Protein 5HSM (pdb70)

Foldseek 3Di:
DCVPDVPPVSVVVVVLVVVLQVLLQVLCVVVVDGPLLLQLLLVQLVPAFDQLCRSCVVVVHDSVVSVVSQVVCVVVQQWPDAVHTIHGDPNSNVSNVVSVVSSVVSVVVSLVVDPPVVSVVVVVVVVVVVD

Structure (mmCIF, N/CA/C/O backbone):
data_5HSM
#
_entry.id   5HSM
#
_cell.length_a   53.540
_cell.length_b   71.290
_cell.length_c   72.880
_cell.angle_alpha   90.00
_cell.angle_beta   90.00
_cell.angle_gamma   90.00
#
_symmetry.space_group_name_H-M   'C 2 2 21'
#
loop_
_entity.id
_entity.type
_entity.pdbx_description
1 polymer 'Uncharacterized HTH-type transcriptional regulator Rv2887'
2 non-polymer 'SULFATE ION'
3 water water
#
loop_
_atom_site.group_PDB
_atom_site.id
_atom_site.type_symbol
_atom_site.label_atom_id
_atom_site.label_alt_id
_atom_site.label_comp_id
_atom_site.label_asym_id
_atom_site.label_entity_id
_atom_site.label_seq_id
_atom_site.pdbx_PDB_ins_code
_atom_site.Cartn_x
_atom_site.Cartn_y
_atom_site.Cartn_z
_atom_site.occupancy
_atom_site.B_iso_or_equiv
_atom_site.auth_seq_id
_atom_site.auth_comp_id
_atom_site.auth_asym_id
_atom_site.auth_atom_id
_atom_site.pdbx_PDB_model_num
ATOM 1 N N . MET A 1 22 ? 9.427 -5.398 2.627 1.00 58.65 1 MET A N 1
ATOM 2 C CA . MET A 1 22 ? 8.110 -5.355 3.253 1.00 67.14 1 MET A CA 1
ATOM 3 C C . MET A 1 22 ? 7.152 -6.345 2.603 1.00 75.82 1 MET A C 1
ATOM 4 O O . MET A 1 22 ? 6.336 -6.974 3.281 1.00 71.08 1 MET A O 1
ATOM 9 N N . GLY A 1 23 ? 7.249 -6.469 1.283 1.00 83.15 2 GLY A N 1
ATOM 10 C CA . GLY A 1 23 ? 6.475 -7.456 0.554 1.00 77.31 2 GLY A CA 1
ATOM 11 C C . GLY A 1 23 ? 7.008 -8.840 0.860 1.00 74.21 2 GLY A C 1
ATOM 12 O O . GLY A 1 23 ? 6.270 -9.824 0.831 1.00 74.34 2 GLY A O 1
ATOM 13 N N . LEU A 1 24 ? 8.303 -8.908 1.153 1.00 69.90 3 LEU A N 1
ATOM 14 C CA . LEU A 1 24 ? 8.928 -10.151 1.585 1.00 59.28 3 LEU A CA 1
ATOM 15 C C . LEU A 1 24 ? 8.570 -10.433 3.041 1.00 55.19 3 LEU A C 1
ATOM 16 O O . LEU A 1 24 ? 8.504 -11.591 3.460 1.00 61.41 3 LEU A O 1
ATOM 21 N N . ALA A 1 25 ? 8.340 -9.364 3.800 1.00 41.92 4 ALA A N 1
ATOM 22 C CA . ALA A 1 25 ? 8.098 -9.470 5.242 1.00 42.89 4 ALA A CA 1
ATOM 23 C C . ALA A 1 25 ? 6.697 -9.969 5.573 1.00 46.16 4 ALA A C 1
ATOM 24 O O . ALA A 1 25 ? 6.535 -10.948 6.295 1.00 53.37 4 ALA A O 1
ATOM 26 N N . ASP A 1 26 ? 5.681 -9.294 5.05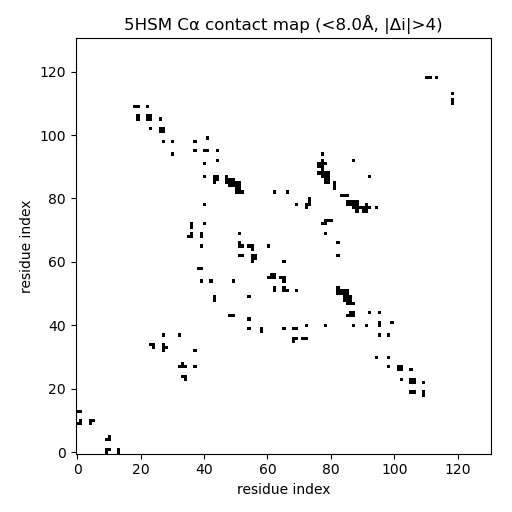1 1.00 39.52 5 ASP A N 1
ATOM 27 C CA . ASP A 1 26 ? 4.305 -9.653 5.360 1.00 35.98 5 ASP A CA 1
ATOM 28 C C . ASP A 1 26 ? 3.576 -10.128 4.111 1.00 41.16 5 ASP A C 1
ATOM 29 O O . ASP A 1 26 ? 3.157 -9.318 3.290 1.00 35.23 5 ASP A O 1
ATOM 34 N N . ASP A 1 27 ? 3.434 -11.443 3.987 1.00 29.23 6 ASP A N 1
ATOM 35 C CA . ASP A 1 27 ? 2.747 -12.060 2.862 1.00 32.54 6 ASP A CA 1
ATOM 36 C C . ASP A 1 27 ? 1.315 -12.458 3.209 1.00 32.12 6 ASP A C 1
ATOM 37 O O . ASP A 1 27 ? 0.654 -13.126 2.424 1.00 34.00 6 ASP A O 1
ATOM 42 N N . ALA A 1 28 ? 0.842 -12.054 4.389 1.00 27.54 7 ALA A N 1
ATOM 43 C CA . ALA A 1 28 ? -0.559 -12.218 4.747 1.00 25.25 7 ALA A CA 1
ATOM 44 C C . ALA A 1 28 ? -1.388 -11.251 3.881 1.00 25.84 7 ALA A C 1
ATOM 45 O O . ALA A 1 28 ? -0.803 -10.425 3.171 1.00 26.65 7 ALA A O 1
ATOM 47 N N . PRO A 1 29 ? -2.730 -11.383 3.882 1.00 23.31 8 PRO A N 1
ATOM 48 C CA . PRO A 1 29 ? -3.473 -10.702 2.811 1.00 25.90 8 PRO A CA 1
ATOM 49 C C . PRO A 1 29 ? -3.337 -9.176 2.719 1.00 29.26 8 PRO A C 1
ATOM 50 O O . PRO A 1 29 ? -3.221 -8.655 1.600 1.00 23.03 8 PRO A O 1
ATOM 54 N N . LEU A 1 30 ? -3.348 -8.458 3.832 1.00 22.87 9 LEU A N 1
ATOM 55 C CA . LEU A 1 30 ? -3.276 -7.014 3.698 1.00 23.31 9 LEU A CA 1
ATOM 56 C C . LEU A 1 30 ? -1.930 -6.598 3.113 1.00 22.38 9 LEU A C 1
ATOM 57 O O . LEU A 1 30 ? -1.882 -5.855 2.134 1.00 24.69 9 LEU A O 1
ATOM 62 N N . GLY A 1 31 ? -0.841 -7.082 3.699 1.00 24.09 10 GLY A N 1
ATOM 63 C CA . GLY A 1 31 ? 0.494 -6.732 3.237 1.00 28.02 10 GLY A CA 1
ATOM 64 C C . GLY A 1 31 ? 0.734 -7.166 1.800 1.00 26.92 10 GLY A C 1
ATOM 65 O O . GLY A 1 31 ? 1.344 -6.437 0.996 1.00 25.01 10 GLY A O 1
ATOM 66 N N . TYR A 1 32 ? 0.243 -8.350 1.464 1.00 21.05 11 TYR A N 1
ATOM 67 C CA . TYR A 1 32 ? 0.378 -8.846 0.091 1.00 22.76 11 TYR A CA 1
ATOM 68 C C . TYR A 1 32 ? -0.381 -7.984 -0.927 1.00 27.05 11 TYR A C 1
ATOM 69 O O . TYR A 1 32 ? 0.164 -7.624 -1.985 1.00 30.10 11 TYR A O 1
ATOM 78 N N . LEU A 1 33 ? -1.643 -7.676 -0.628 1.00 23.51 12 LEU A N 1
ATOM 79 C CA . LEU A 1 33 ? -2.466 -6.875 -1.539 1.00 24.82 12 LEU A CA 1
ATOM 80 C C . LEU A 1 33 ? -1.912 -5.454 -1.672 1.00 25.22 12 LEU A C 1
ATOM 81 O O . LEU A 1 33 ? -1.906 -4.867 -2.769 1.00 25.31 12 LEU A O 1
ATOM 86 N N . LEU A 1 34 ? -1.435 -4.897 -0.554 1.00 20.60 13 LEU A N 1
ATOM 87 C CA . LEU A 1 34 ? -0.798 -3.576 -0.595 1.00 23.93 13 LEU A CA 1
ATOM 88 C C . LEU A 1 34 ? 0.420 -3.619 -1.497 1.00 27.78 13 LEU A C 1
ATOM 89 O O . LEU A 1 34 ? 0.649 -2.713 -2.308 1.00 27.46 13 LEU A O 1
ATOM 94 N N . TYR A 1 35 ? 1.194 -4.689 -1.351 1.00 26.97 14 TYR A N 1
ATOM 95 C CA . TYR A 1 35 ? 2.389 -4.875 -2.158 1.00 31.45 14 TYR A CA 1
ATOM 96 C C . TYR A 1 35 ? 2.043 -4.913 -3.638 1.00 34.29 14 TYR A C 1
ATOM 97 O O . TYR A 1 35 ? 2.705 -4.260 -4.448 1.00 32.98 14 TYR A O 1
ATOM 106 N N . ARG A 1 36 ? 1.014 -5.681 -3.991 1.00 22.28 15 ARG A N 1
ATOM 107 C CA . ARG A 1 36 ? 0.601 -5.792 -5.392 1.00 21.39 15 ARG A CA 1
ATOM 108 C C . ARG A 1 36 ? 0.154 -4.445 -5.990 1.00 26.30 15 ARG A C 1
ATOM 109 O O . ARG A 1 36 ? 0.504 -4.120 -7.148 1.00 27.47 15 ARG A O 1
ATOM 117 N N . VAL A 1 37 ? -0.614 -3.658 -5.226 1.00 25.85 16 VAL A N 1
ATOM 118 C CA . VAL A 1 37 ? -0.965 -2.312 -5.719 1.00 22.46 16 VAL A CA 1
ATOM 119 C C . VAL A 1 37 ? 0.289 -1.458 -5.898 1.00 27.68 16 VAL A C 1
ATOM 120 O O . VAL A 1 37 ? 0.399 -0.682 -6.858 1.00 25.89 16 VAL A O 1
ATOM 124 N N . GLY A 1 38 ? 1.241 -1.608 -4.984 1.00 26.40 17 GLY A N 1
ATOM 125 C CA . GLY A 1 38 ? 2.520 -0.940 -5.133 1.00 29.07 17 GLY A CA 1
ATOM 126 C C . GLY A 1 38 ? 3.242 -1.351 -6.404 1.00 33.38 17 GLY A C 1
ATOM 127 O O . GLY A 1 38 ? 3.898 -0.527 -7.054 1.00 29.50 17 GLY A O 1
ATOM 128 N N . ALA A 1 39 ? 3.116 -2.626 -6.769 1.00 31.77 18 ALA A N 1
ATOM 129 C CA . ALA A 1 39 ? 3.807 -3.160 -7.938 1.00 31.02 18 ALA A CA 1
ATOM 130 C C . ALA A 1 39 ? 3.075 -2.802 -9.226 1.00 26.83 18 ALA A C 1
ATOM 131 O O . ALA A 1 39 ? 3.574 -3.060 -10.329 1.00 33.28 18 ALA A O 1
ATOM 133 N N . VAL A 1 40 ? 1.878 -2.243 -9.096 1.00 26.40 19 VAL A N 1
ATOM 134 C CA . VAL A 1 40 ? 1.234 -1.608 -10.254 1.00 29.23 19 VAL A CA 1
ATOM 135 C C . VAL A 1 40 ? 1.584 -0.118 -10.339 1.00 34.77 19 VAL A C 1
ATOM 136 O O . VAL A 1 40 ? 1.885 0.418 -11.421 1.00 25.66 19 VAL A O 1
ATOM 140 N N . LEU A 1 41 ? 1.568 0.551 -9.188 1.00 24.96 20 LEU A N 1
ATOM 141 C CA . LEU A 1 41 ? 1.828 1.987 -9.134 1.00 23.80 20 LEU A CA 1
ATOM 142 C C . LEU A 1 41 ? 3.256 2.342 -9.519 1.00 25.99 20 LEU A C 1
ATOM 143 O O . LEU A 1 41 ? 3.485 3.351 -10.195 1.00 24.30 20 LEU A O 1
ATOM 148 N N . ARG A 1 42 ? 4.219 1.531 -9.093 1.00 23.57 21 ARG A N 1
ATOM 149 C CA . ARG A 1 42 ? 5.618 1.853 -9.372 1.00 29.30 21 ARG A CA 1
ATOM 150 C C . ARG A 1 42 ? 5.914 1.848 -10.884 1.00 28.70 21 ARG A C 1
ATOM 151 O O . ARG A 1 42 ? 6.512 2.807 -11.399 1.00 26.10 21 ARG A O 1
ATOM 159 N N . PRO A 1 43 ? 5.497 0.795 -11.607 1.00 26.92 22 PRO A N 1
ATOM 160 C CA . PRO A 1 43 ? 5.696 0.866 -13.063 1.00 26.42 22 PRO A CA 1
ATOM 161 C C . PRO A 1 43 ? 4.901 1.970 -13.734 1.00 27.97 22 PRO A C 1
ATOM 162 O O . PRO A 1 43 ? 5.362 2.490 -14.743 1.00 27.86 22 PRO A O 1
ATOM 166 N N . GLU A 1 44 ? 3.716 2.296 -13.227 1.00 27.98 23 GLU A N 1
ATOM 167 C CA . GLU A 1 44 ? 2.930 3.380 -13.823 1.00 25.90 23 GLU A CA 1
ATOM 168 C C . GLU A 1 44 ? 3.697 4.704 -13.718 1.00 24.06 23 GLU A C 1
ATOM 169 O O . GLU A 1 44 ? 3.787 5.482 -14.686 1.00 23.05 23 GLU A O 1
ATOM 175 N N . VAL A 1 45 ? 4.253 4.956 -12.535 1.00 24.47 24 VAL A N 1
ATOM 176 C CA . VAL A 1 45 ? 5.036 6.166 -12.293 1.00 20.92 24 VAL A CA 1
ATOM 177 C C . VAL A 1 45 ? 6.332 6.187 -13.111 1.00 25.27 24 VAL A C 1
ATOM 178 O O . VAL A 1 45 ? 6.657 7.183 -13.762 1.00 25.41 24 VAL A O 1
ATOM 182 N N . SER A 1 46 ? 7.055 5.077 -13.098 1.00 24.95 25 SER A N 1
ATOM 183 C CA . SER A 1 46 ? 8.246 4.935 -13.923 1.00 24.90 25 SER A CA 1
ATOM 184 C C . SER A 1 46 ? 7.966 5.192 -15.420 1.00 22.98 25 SER A C 1
ATOM 185 O O . SER A 1 46 ? 8.728 5.893 -16.100 1.00 25.15 25 SER A O 1
ATOM 188 N N . ALA A 1 47 ? 6.880 4.614 -15.931 1.00 23.58 26 ALA A N 1
ATOM 189 C CA . ALA A 1 47 ? 6.519 4.779 -17.335 1.00 25.92 26 ALA A CA 1
ATOM 190 C C . ALA A 1 47 ? 6.159 6.227 -17.639 1.00 29.08 26 ALA A C 1
ATOM 191 O O . ALA A 1 47 ? 6.446 6.724 -18.732 1.00 25.77 26 ALA A O 1
ATOM 193 N N . ALA A 1 48 ? 5.523 6.896 -16.679 1.00 26.58 27 ALA A N 1
ATOM 194 C CA . ALA A 1 48 ? 5.178 8.309 -16.847 1.00 28.22 27 ALA A CA 1
ATOM 195 C C . ALA A 1 48 ? 6.416 9.206 -16.857 1.00 27.41 27 ALA A C 1
ATOM 196 O O . ALA A 1 48 ? 6.463 10.232 -17.554 1.00 23.85 27 ALA A O 1
ATOM 198 N N . LEU A 1 49 ? 7.420 8.825 -16.079 1.00 22.14 28 LEU A N 1
ATOM 199 C CA . LEU A 1 49 ? 8.657 9.612 -16.003 1.00 23.36 28 LEU A CA 1
ATOM 200 C C . LEU A 1 49 ? 9.601 9.376 -17.177 1.00 27.22 28 LEU A C 1
ATOM 201 O O . LEU A 1 49 ? 10.405 10.244 -17.525 1.00 26.36 28 LEU A O 1
ATOM 206 N N . SER A 1 50 ? 9.517 8.197 -17.777 1.00 22.28 29 SER A N 1
ATOM 207 C CA . SER A 1 50 ? 10.461 7.854 -18.842 1.00 22.86 29 SER A CA 1
ATOM 208 C C . SER A 1 50 ? 10.566 8.889 -19.981 1.00 26.12 29 SER A C 1
ATOM 209 O O . SER A 1 50 ? 11.673 9.254 -20.354 1.00 31.23 29 SER A O 1
ATOM 212 N N . PRO A 1 51 ? 9.436 9.389 -20.518 1.00 29.65 30 PRO A N 1
ATOM 213 C CA . PRO A 1 51 ? 9.579 10.367 -21.614 1.00 30.27 30 PRO A CA 1
ATOM 214 C C . PRO A 1 51 ? 10.283 11.656 -21.206 1.00 37.43 30 PRO A C 1
ATOM 215 O O . PRO A 1 51 ? 10.737 12.404 -22.071 1.00 26.58 30 PRO A O 1
ATOM 219 N N . LEU A 1 52 ? 10.357 11.910 -19.902 1.00 24.90 31 LEU A N 1
ATOM 220 C CA . LEU A 1 52 ? 11.033 13.083 -19.381 1.00 26.39 31 LEU A CA 1
ATOM 221 C C . LEU A 1 52 ? 12.506 12.800 -19.121 1.00 26.80 31 LEU A C 1
ATOM 222 O O . LEU A 1 52 ? 13.228 13.659 -18.608 1.00 34.03 31 LEU A O 1
ATOM 227 N N . GLY A 1 53 ? 12.937 11.585 -19.434 1.00 27.57 32 GLY A N 1
ATOM 228 C CA . GLY A 1 53 ? 14.326 11.193 -19.256 1.00 34.94 32 GLY A CA 1
ATOM 229 C C . GLY A 1 53 ? 14.691 10.946 -17.798 1.00 39.98 32 GLY A C 1
ATOM 230 O O . GLY A 1 53 ? 15.848 11.074 -17.406 1.00 36.29 32 GLY A O 1
ATOM 231 N N . LEU A 1 54 ? 13.698 10.587 -16.992 1.00 32.60 33 LEU A N 1
ATOM 232 C CA . LEU A 1 54 ? 13.914 10.360 -15.564 1.00 26.71 33 LEU A CA 1
ATOM 233 C C . LEU A 1 54 ? 13.565 8.949 -15.147 1.00 31.78 33 LEU A C 1
ATOM 234 O O . LEU A 1 54 ? 12.548 8.407 -15.581 1.00 28.85 33 LEU A O 1
ATOM 239 N N . THR A 1 55 ? 14.409 8.365 -14.301 1.00 27.25 34 THR A N 1
ATOM 240 C CA . THR A 1 55 ? 14.043 7.178 -13.551 1.00 29.95 34 THR A CA 1
ATOM 241 C C . THR A 1 55 ? 13.362 7.596 -12.266 1.00 31.82 34 THR A C 1
ATOM 242 O O . THR A 1 55 ? 13.409 8.759 -11.872 1.00 24.27 34 THR A O 1
ATOM 246 N N . LEU A 1 56 ? 12.736 6.647 -11.594 1.00 27.96 35 LEU A N 1
ATOM 247 C CA . LEU A 1 56 ? 12.105 6.960 -10.318 1.00 26.56 35 LEU A CA 1
ATOM 248 C C . LEU A 1 56 ? 13.102 7.509 -9.266 1.00 23.87 35 LEU A C 1
ATOM 249 O O . LEU A 1 56 ? 12.822 8.527 -8.627 1.00 27.19 35 LEU A O 1
ATOM 254 N N . PRO A 1 57 ? 14.272 6.860 -9.082 1.00 29.61 36 PRO A N 1
ATOM 255 C CA . PRO A 1 57 ? 15.210 7.431 -8.101 1.00 26.32 36 PRO A CA 1
ATOM 256 C C . PRO A 1 57 ? 15.725 8.834 -8.469 1.00 28.84 36 PRO A C 1
ATOM 257 O O . PRO A 1 57 ? 15.934 9.692 -7.591 1.00 28.62 36 PRO A O 1
ATOM 261 N N . GLU A 1 58 ? 15.924 9.073 -9.762 1.00 30.80 37 GLU A N 1
ATOM 262 C CA . GLU A 1 58 ? 16.297 10.404 -10.233 1.00 26.98 37 GLU A CA 1
ATOM 263 C C . GLU A 1 58 ? 15.228 11.425 -9.895 1.00 26.72 37 GLU A C 1
ATOM 264 O O . GLU A 1 58 ? 15.536 12.528 -9.425 1.00 28.45 37 GLU A O 1
ATOM 270 N N . PHE A 1 59 ? 13.967 11.067 -10.129 1.00 26.36 38 PHE A N 1
ATOM 271 C CA . PHE A 1 59 ? 12.879 11.960 -9.761 1.00 25.00 38 PHE A CA 1
ATOM 272 C C . PHE A 1 59 ? 12.843 12.236 -8.253 1.00 27.91 38 PHE A C 1
ATOM 273 O O . PHE A 1 59 ? 12.672 13.375 -7.832 1.00 26.63 38 PHE A O 1
ATOM 281 N N . VAL A 1 60 ? 12.995 11.196 -7.445 1.00 25.44 39 VAL A N 1
ATOM 282 C CA . VAL A 1 60 ? 12.999 11.374 -5.987 1.00 26.81 39 VAL A CA 1
ATOM 283 C C . VAL A 1 60 ? 14.100 12.363 -5.550 1.00 27.84 39 VAL A C 1
ATOM 284 O O . VAL A 1 60 ? 13.846 13.303 -4.768 1.00 28.10 39 VAL A O 1
ATOM 288 N N . CYS A 1 61 ? 15.307 12.179 -6.083 1.00 26.76 40 CYS A N 1
ATOM 289 C CA . CYS A 1 61 ? 16.412 13.105 -5.816 1.00 24.76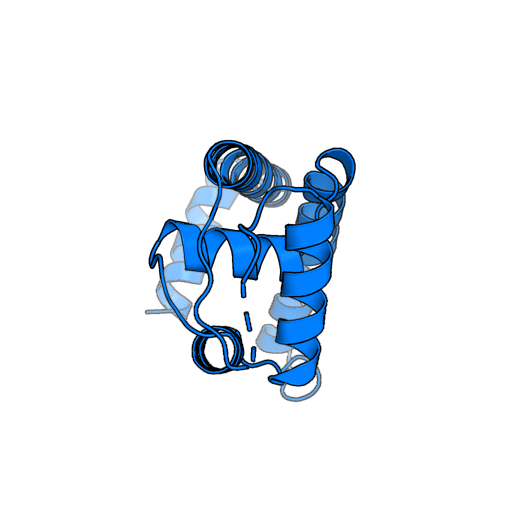 40 CYS A CA 1
ATOM 290 C C . CYS A 1 61 ? 16.087 14.542 -6.247 1.00 28.58 40 CYS A C 1
ATOM 291 O O . CYS A 1 61 ? 16.238 15.493 -5.474 1.00 25.42 40 CYS A O 1
ATOM 294 N N . LEU A 1 62 ? 15.660 14.688 -7.500 1.00 26.83 41 LEU A N 1
ATOM 295 C CA . LEU A 1 62 ? 15.217 15.973 -8.043 1.00 26.47 41 LEU A CA 1
ATOM 296 C C . LEU A 1 62 ? 14.199 16.690 -7.139 1.00 35.20 41 LEU A C 1
ATOM 297 O O . LEU A 1 62 ? 14.334 17.881 -6.841 1.00 30.51 41 LEU A O 1
ATOM 302 N N . ARG A 1 63 ? 13.185 15.958 -6.694 1.00 28.10 42 ARG A N 1
ATOM 303 C CA . ARG A 1 63 ? 12.138 16.533 -5.868 1.00 36.50 42 ARG A CA 1
ATOM 304 C C . ARG A 1 63 ? 12.688 16.971 -4.506 1.00 32.64 42 ARG A C 1
ATOM 305 O O . ARG A 1 63 ? 12.355 18.059 -3.997 1.00 28.07 42 ARG A O 1
ATOM 313 N N . MET A 1 64 ? 13.546 16.132 -3.929 1.00 30.87 43 MET A N 1
ATOM 314 C CA . MET A 1 64 ? 14.168 16.458 -2.645 1.00 30.71 43 MET A CA 1
ATOM 315 C C . MET A 1 64 ? 14.995 17.744 -2.734 1.00 38.63 43 MET A C 1
ATOM 316 O O . MET A 1 64 ? 14.945 18.602 -1.844 1.00 32.37 43 MET A O 1
ATOM 321 N N . LEU A 1 65 ? 15.761 17.867 -3.811 1.00 28.39 44 LEU A N 1
ATOM 322 C CA . LEU A 1 65 ? 16.565 19.067 -4.033 1.00 29.57 44 LEU A CA 1
ATOM 323 C C . LEU A 1 65 ? 15.741 20.309 -4.387 1.00 32.50 44 LEU A C 1
ATOM 324 O O . LEU A 1 65 ? 16.155 21.440 -4.102 1.00 29.76 44 LEU A O 1
ATOM 329 N N . SER A 1 66 ? 14.584 20.127 -5.010 1.00 28.37 45 SER A N 1
ATOM 330 C CA . SER A 1 66 ? 13.739 21.290 -5.262 1.00 37.20 45 SER A CA 1
ATOM 331 C C . SER A 1 66 ? 13.144 21.773 -3.947 1.00 37.72 45 SER A C 1
ATOM 332 O O . SER A 1 66 ? 12.911 22.966 -3.760 1.00 35.80 45 SER A O 1
ATOM 335 N N . GLN A 1 67 ? 12.894 20.845 -3.032 1.00 28.66 46 GLN A N 1
ATOM 336 C CA . GLN A 1 67 ? 12.321 21.235 -1.738 1.00 34.06 46 GLN A CA 1
ATOM 337 C C . GLN A 1 67 ? 13.377 21.629 -0.695 1.00 42.13 46 GLN A C 1
ATOM 338 O O . GLN A 1 67 ? 13.065 22.252 0.338 1.00 36.78 46 GLN A O 1
ATOM 344 N N . SER A 1 68 ? 14.629 21.278 -0.960 1.00 31.36 47 SER A N 1
ATOM 345 C CA . SER A 1 68 ? 15.696 21.568 -0.014 1.00 29.82 47 SER A CA 1
ATOM 346 C C . SER A 1 68 ? 17.042 21.801 -0.704 1.00 30.25 47 SER A C 1
ATOM 347 O O . SER A 1 68 ? 17.926 20.950 -0.642 1.00 33.37 47 SER A O 1
ATOM 350 N N . PRO A 1 69 ? 17.204 22.960 -1.357 1.00 31.19 48 PRO A N 1
ATOM 351 C CA . PRO A 1 69 ? 18.447 23.229 -2.091 1.00 29.88 48 PRO A CA 1
ATOM 352 C C . PRO A 1 69 ? 19.688 23.148 -1.187 1.00 34.16 48 PRO A C 1
ATOM 353 O O . PRO A 1 69 ? 19.652 23.557 -0.018 1.00 28.99 48 PRO A O 1
ATOM 357 N N . GLY A 1 70 ? 20.770 22.592 -1.714 1.00 25.81 49 GLY A N 1
ATOM 358 C CA . GLY A 1 70 ? 22.030 22.562 -0.992 1.00 26.91 49 GLY A CA 1
ATOM 359 C C . GLY A 1 70 ? 22.279 21.344 -0.126 1.00 42.77 49 GLY A C 1
ATOM 360 O O . GLY A 1 70 ? 23.330 21.251 0.504 1.00 37.47 49 GLY A O 1
ATOM 361 N N . LEU A 1 71 ? 21.324 20.415 -0.077 1.00 40.32 50 LEU A N 1
ATOM 362 C CA . LEU A 1 71 ? 21.546 19.145 0.619 1.00 32.08 50 LEU A CA 1
ATOM 363 C C . LEU A 1 71 ? 22.711 18.392 0.015 1.00 40.88 50 LEU A C 1
ATOM 364 O O . LEU A 1 71 ? 22.874 18.374 -1.199 1.00 33.66 50 LEU A O 1
ATOM 369 N N . SER A 1 72 ? 23.512 17.750 0.855 1.00 35.94 51 SER A N 1
ATOM 370 C CA . SER A 1 72 ? 24.614 16.935 0.355 1.00 35.64 51 SER 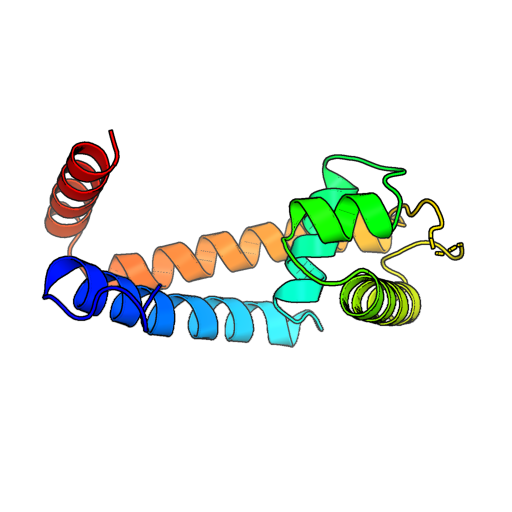A CA 1
ATOM 371 C C . SER A 1 72 ? 24.123 15.572 -0.105 1.00 38.31 51 SER A C 1
ATOM 372 O O . SER A 1 72 ? 23.011 15.154 0.220 1.00 37.13 51 SER A O 1
ATOM 375 N N . SER A 1 73 ? 24.970 14.881 -0.861 1.00 37.79 52 SER A N 1
ATOM 376 C CA . SER A 1 73 ? 24.654 13.559 -1.363 1.00 39.85 52 SER A CA 1
ATOM 377 C C . SER A 1 73 ? 24.324 12.604 -0.225 1.00 39.64 52 SER A C 1
ATOM 378 O O . SER A 1 73 ? 23.395 11.819 -0.326 1.00 39.17 52 SER A O 1
ATOM 381 N N . ALA A 1 74 ? 25.080 12.681 0.867 1.00 40.11 53 ALA A N 1
ATOM 382 C CA .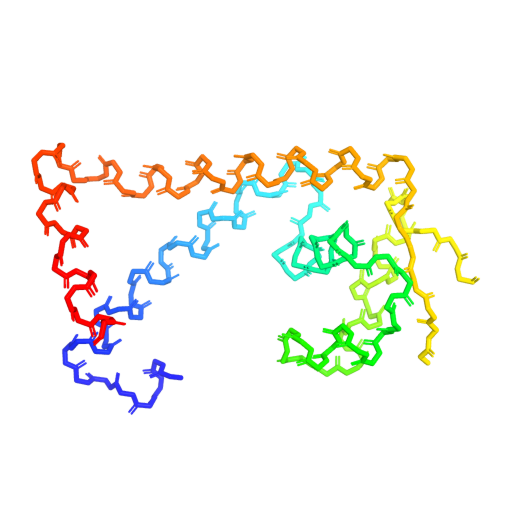 ALA A 1 74 ? 24.856 11.784 1.995 1.00 42.41 53 ALA A CA 1
ATOM 383 C C . ALA A 1 74 ? 23.487 12.050 2.600 1.00 37.22 53 ALA A C 1
ATOM 384 O O . ALA A 1 74 ? 22.743 11.132 2.951 1.00 38.78 53 ALA A O 1
ATOM 386 N N . GLU A 1 75 ? 23.159 13.327 2.720 1.00 31.58 54 GLU A N 1
ATOM 387 C CA . GLU A 1 75 ? 21.869 13.720 3.273 1.00 38.26 54 GLU A CA 1
ATOM 388 C C . GLU A 1 75 ? 20.713 13.174 2.451 1.00 33.26 54 GLU A C 1
ATOM 389 O O . GLU A 1 75 ? 19.732 12.621 2.982 1.00 42.27 54 GLU A O 1
ATOM 395 N N . LEU A 1 76 ? 20.817 13.388 1.146 1.00 32.50 55 LEU A N 1
ATOM 396 C CA . LEU A 1 76 ? 19.846 12.892 0.188 1.00 33.06 55 LEU A CA 1
ATOM 397 C C . LEU A 1 76 ? 19.712 11.375 0.272 1.00 33.59 55 LEU A C 1
ATOM 398 O O . LEU A 1 76 ? 18.607 10.836 0.231 1.00 31.92 55 LEU A O 1
ATOM 403 N N . ALA A 1 77 ? 20.852 10.699 0.381 1.00 33.37 56 ALA A N 1
ATOM 404 C CA . ALA A 1 77 ? 20.892 9.243 0.418 1.00 32.06 56 ALA A CA 1
ATOM 405 C C . ALA A 1 77 ? 20.210 8.712 1.672 1.00 38.33 56 ALA A C 1
ATOM 406 O O . ALA A 1 77 ? 19.540 7.674 1.622 1.00 40.98 56 ALA A O 1
ATOM 408 N N . ARG A 1 78 ? 20.387 9.418 2.791 1.00 40.53 57 ARG A N 1
ATOM 409 C CA . ARG A 1 78 ? 19.739 9.032 4.044 1.00 46.85 57 ARG A CA 1
ATOM 410 C C . ARG A 1 78 ? 18.239 9.280 3.976 1.00 50.07 57 ARG A C 1
ATOM 411 O O . ARG A 1 78 ? 17.459 8.432 4.396 1.00 46.22 57 ARG A O 1
ATOM 419 N N . HIS A 1 79 ? 17.825 10.401 3.392 1.00 47.89 58 HIS A N 1
ATOM 420 C CA . HIS A 1 79 ? 16.395 10.682 3.298 1.00 43.89 58 HIS A CA 1
ATOM 421 C C . HIS A 1 79 ? 15.685 9.731 2.333 1.00 46.35 58 HIS A C 1
ATOM 422 O O . HIS A 1 79 ? 14.512 9.403 2.524 1.00 46.30 58 HIS A O 1
ATOM 429 N N . ALA A 1 80 ? 16.397 9.281 1.304 1.00 34.96 59 ALA A N 1
ATOM 430 C CA . ALA A 1 80 ? 15.808 8.363 0.336 1.00 34.24 59 ALA A CA 1
ATOM 431 C C . ALA A 1 80 ? 15.983 6.915 0.761 1.00 39.17 59 ALA A C 1
ATOM 432 O O . ALA A 1 80 ? 15.521 6.014 0.072 1.00 45.17 59 ALA A O 1
ATOM 434 N N . SER A 1 81 ? 16.647 6.702 1.893 1.00 45.68 60 SER A N 1
ATOM 435 C CA . SER A 1 81 ? 16.985 5.358 2.352 1.00 53.96 60 SER A CA 1
ATOM 436 C C . SER A 1 81 ? 17.687 4.573 1.252 1.00 53.99 60 SER A C 1
ATOM 437 O O . SER A 1 81 ? 17.276 3.470 0.888 1.00 55.28 60 SER A O 1
ATOM 440 N N . VAL A 1 82 ? 18.745 5.160 0.715 1.00 43.86 61 VAL A N 1
ATOM 441 C CA . VAL A 1 82 ? 19.539 4.487 -0.290 1.00 45.21 61 VAL A CA 1
ATOM 442 C C . VAL A 1 82 ? 21.001 4.666 0.112 1.00 52.34 61 VAL A C 1
ATOM 443 O O . VAL A 1 82 ? 21.301 5.385 1.067 1.00 47.24 61 VAL A O 1
ATOM 447 N N . THR A 1 83 ? 21.909 3.988 -0.578 1.00 51.05 62 THR A N 1
ATOM 448 C CA . THR A 1 83 ? 23.323 4.124 -0.268 1.00 47.66 62 THR A CA 1
ATOM 449 C C . THR A 1 83 ? 23.867 5.413 -0.859 1.00 48.87 62 THR A C 1
ATOM 450 O O . THR A 1 83 ? 23.401 5.853 -1.913 1.00 41.74 62 THR A O 1
ATOM 454 N N . PRO A 1 84 ? 24.860 6.017 -0.187 1.00 57.38 63 PRO A N 1
ATOM 455 C CA . PRO A 1 84 ? 25.555 7.199 -0.709 1.00 54.20 63 PRO A CA 1
ATOM 456 C C . PRO A 1 84 ? 26.056 6.990 -2.137 1.00 54.23 63 PRO A C 1
ATOM 457 O O . PRO A 1 84 ? 26.038 7.926 -2.929 1.00 48.99 63 PRO A O 1
ATOM 461 N N . GLN A 1 85 ? 26.484 5.771 -2.458 1.00 49.27 64 GLN A N 1
ATOM 462 C CA . GLN A 1 85 ? 27.004 5.467 -3.788 1.00 53.64 64 GLN A CA 1
ATOM 463 C C . GLN A 1 85 ? 25.905 5.559 -4.848 1.00 52.63 64 GLN A C 1
ATOM 464 O O . GLN A 1 85 ? 26.104 6.140 -5.927 1.00 50.65 64 GLN A O 1
ATOM 470 N N . ALA A 1 86 ? 24.746 4.988 -4.531 1.00 47.01 65 ALA A N 1
ATOM 471 C CA . ALA A 1 86 ? 23.602 5.011 -5.432 1.00 43.16 65 ALA A CA 1
ATOM 472 C C . ALA A 1 86 ? 23.116 6.446 -5.639 1.00 39.95 65 ALA A C 1
ATOM 473 O O . ALA A 1 86 ? 22.735 6.836 -6.754 1.00 39.09 65 ALA A O 1
ATOM 475 N N . MET A 1 87 ? 23.133 7.234 -4.568 1.00 38.85 66 MET A N 1
ATOM 476 C CA . MET A 1 87 ? 22.720 8.627 -4.689 1.00 36.54 66 MET A CA 1
ATOM 477 C C . MET A 1 87 ? 23.724 9.400 -5.533 1.00 42.29 66 MET A C 1
ATOM 478 O O . MET A 1 87 ? 23.333 10.243 -6.332 1.00 37.86 66 MET A O 1
ATOM 483 N N . ASN A 1 88 ? 25.014 9.122 -5.348 1.00 39.65 67 ASN A N 1
ATOM 484 C CA . ASN A 1 88 ? 26.047 9.750 -6.167 1.00 43.90 67 ASN A CA 1
ATOM 485 C C . ASN A 1 88 ? 25.809 9.469 -7.640 1.00 42.59 67 ASN A C 1
ATOM 486 O O . ASN A 1 88 ? 25.935 10.364 -8.476 1.00 41.14 67 ASN A O 1
ATOM 491 N N . THR A 1 89 ? 25.466 8.221 -7.954 1.00 40.33 68 THR A N 1
ATOM 492 C CA . THR A 1 89 ? 25.137 7.855 -9.329 1.00 39.55 68 THR A CA 1
ATOM 493 C C . THR A 1 89 ? 23.933 8.639 -9.866 1.00 44.78 68 THR A C 1
ATOM 494 O O . THR A 1 89 ? 23.969 9.173 -10.980 1.00 37.76 68 THR A O 1
ATOM 498 N N . VAL A 1 90 ? 22.872 8.699 -9.067 1.00 36.13 69 VAL A N 1
ATOM 499 C CA . VAL A 1 90 ? 21.675 9.437 -9.446 1.00 32.22 69 VAL A CA 1
ATOM 500 C C . VAL A 1 90 ? 22.011 10.901 -9.727 1.00 32.87 69 VAL A C 1
ATOM 501 O O . VAL A 1 90 ? 21.588 11.481 -10.738 1.00 31.31 69 VAL A O 1
ATOM 505 N N . LEU A 1 91 ? 22.792 11.491 -8.829 1.00 31.67 70 LEU A N 1
ATOM 506 C CA . LEU A 1 91 ? 23.228 12.863 -8.969 1.00 29.36 70 LEU A CA 1
ATOM 507 C C . LEU A 1 91 ? 24.079 13.080 -10.220 1.00 35.21 70 LEU A C 1
ATOM 508 O O . LEU A 1 91 ? 23.959 14.101 -10.880 1.00 35.65 70 LEU A O 1
ATOM 513 N N . ARG A 1 92 ? 24.945 12.126 -10.536 1.00 38.92 71 ARG A N 1
ATOM 514 C CA . ARG A 1 92 ? 25.764 12.223 -11.743 1.00 45.02 71 ARG A CA 1
ATOM 515 C C . ARG A 1 92 ? 24.874 12.225 -12.980 1.00 45.21 71 ARG A C 1
ATOM 516 O O . ARG A 1 92 ? 25.031 13.067 -13.868 1.00 38.97 71 ARG A O 1
ATOM 524 N N . LYS A 1 93 ? 23.927 11.292 -13.040 1.00 36.75 72 LYS A N 1
ATOM 525 C CA . LYS A 1 93 ? 23.028 11.253 -14.191 1.00 38.27 72 LYS A CA 1
ATOM 526 C C . LYS A 1 93 ? 22.192 12.534 -14.310 1.00 38.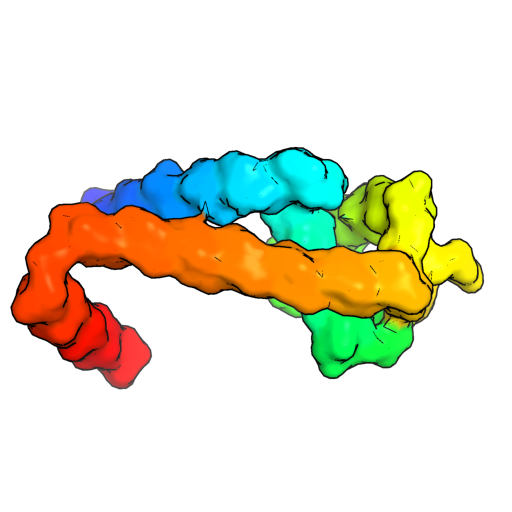53 72 LYS A C 1
ATOM 527 O O . LYS A 1 93 ? 21.938 13.009 -15.421 1.00 37.04 72 LYS A O 1
ATOM 533 N N . LEU A 1 94 ? 21.788 13.108 -13.179 1.00 32.88 73 LEU A N 1
ATOM 534 C CA . LEU A 1 94 ? 21.044 14.368 -13.222 1.00 32.95 73 LEU A CA 1
ATOM 535 C C . LEU A 1 94 ? 21.920 15.542 -13.664 1.00 36.70 73 LEU A C 1
ATOM 536 O O . LEU A 1 94 ? 21.442 16.445 -14.358 1.00 36.92 73 LEU A O 1
ATOM 541 N N . GLU A 1 95 ? 23.192 15.536 -13.271 1.00 32.00 74 GLU A N 1
ATOM 542 C CA . GLU A 1 95 ? 24.123 16.559 -13.742 1.00 38.07 74 GLU A CA 1
ATOM 543 C C . GLU A 1 95 ? 24.262 16.436 -15.252 1.00 37.64 74 GLU A C 1
ATOM 544 O O . GLU A 1 95 ? 24.229 17.433 -15.978 1.00 39.43 74 GLU A O 1
ATOM 550 N N . ASP A 1 96 ? 24.401 15.199 -15.718 1.00 36.86 75 ASP A N 1
ATOM 551 C CA . ASP A 1 96 ? 24.530 14.920 -17.146 1.00 39.22 75 ASP A CA 1
ATOM 552 C C . ASP A 1 96 ? 23.377 15.490 -17.963 1.00 45.31 75 ASP A C 1
ATOM 553 O O . ASP A 1 96 ? 23.558 15.879 -19.125 1.00 47.82 75 ASP A O 1
ATOM 558 N N . ALA A 1 97 ? 22.190 15.502 -17.368 1.00 36.82 76 ALA A N 1
ATOM 559 C CA . ALA A 1 97 ? 20.999 15.999 -18.045 1.00 43.20 76 ALA A CA 1
ATOM 560 C C . ALA A 1 97 ? 20.830 17.507 -17.862 1.00 41.36 76 ALA A C 1
ATOM 561 O O . ALA A 1 97 ? 19.859 18.087 -18.344 1.00 45.71 76 ALA A O 1
ATOM 563 N N . GLY A 1 98 ? 21.776 18.133 -17.166 1.00 36.49 77 GLY A N 1
ATOM 564 C CA . GLY A 1 98 ? 21.753 19.573 -16.949 1.00 31.49 77 GLY A CA 1
ATOM 565 C C . GLY A 1 98 ? 20.694 20.028 -15.960 1.00 31.05 77 GLY A C 1
ATOM 566 O O . GLY A 1 98 ? 20.336 21.214 -15.903 1.00 27.86 77 GLY A O 1
ATOM 567 N N . ALA A 1 99 ? 20.205 19.084 -15.160 1.00 33.61 78 ALA A N 1
ATOM 568 C CA . ALA A 1 99 ? 19.153 19.357 -14.183 1.00 30.52 78 ALA A CA 1
ATOM 569 C C . ALA A 1 99 ? 19.734 19.702 -12.813 1.00 30.87 78 ALA A C 1
ATOM 570 O O . ALA A 1 99 ? 19.148 20.476 -12.050 1.00 27.64 78 ALA A O 1
ATOM 572 N N . VAL A 1 100 ? 20.876 19.100 -12.503 1.00 29.28 79 VAL A N 1
ATOM 573 C CA . VAL A 1 100 ? 21.585 19.366 -11.262 1.00 34.02 79 VAL A CA 1
ATOM 574 C C . VAL A 1 100 ? 22.882 20.094 -11.584 1.00 41.91 79 VAL A C 1
ATOM 575 O O . VAL A 1 100 ? 23.613 19.689 -12.494 1.00 32.42 79 VAL A O 1
ATOM 579 N N . ALA A 1 101 ? 23.166 21.172 -10.852 1.00 33.53 80 ALA A N 1
ATOM 580 C CA . ALA A 1 101 ? 24.313 22.023 -11.173 1.00 42.77 80 ALA A CA 1
ATOM 581 C C . ALA A 1 101 ? 25.641 21.313 -10.902 1.00 62.58 80 ALA A C 1
ATOM 582 O O . ALA A 1 101 ? 25.711 20.418 -10.062 1.00 47.17 80 ALA A O 1
ATOM 584 N N . ARG A 1 102 ? 26.687 21.709 -11.623 1.00 95.68 81 ARG A N 1
ATOM 585 C CA . ARG A 1 102 ? 27.996 21.069 -11.498 1.00 104.40 81 ARG A CA 1
ATOM 586 C C . ARG A 1 102 ? 28.620 21.364 -10.133 1.00 113.51 81 ARG A C 1
ATOM 587 O O . ARG A 1 102 ? 28.720 22.509 -9.726 1.00 120.18 81 ARG A O 1
ATOM 595 N N . PRO A 1 103 ? 29.021 20.316 -9.411 1.00 107.68 82 PRO A N 1
ATOM 596 C CA . PRO A 1 103 ? 29.433 20.375 -8.001 1.00 98.99 82 PRO A CA 1
ATOM 597 C C . PRO A 1 103 ? 30.663 21.233 -7.733 1.00 85.15 82 PRO A C 1
ATOM 598 O O . PRO A 1 103 ? 30.499 22.399 -7.388 1.00 83.53 82 PRO A O 1
ATOM 602 N N . SER A 1 111 ? 31.011 13.373 -0.796 1.00 76.50 90 SER A N 1
ATOM 603 C CA . SER A 1 111 ? 29.666 13.890 -0.564 1.00 70.27 90 SER A CA 1
ATOM 604 C C . SER A 1 111 ? 29.622 15.418 -0.593 1.00 73.07 90 SER A C 1
ATOM 605 O O . SER A 1 111 ? 29.963 16.084 0.386 1.00 66.84 90 SER A O 1
ATOM 608 N N . LEU A 1 112 ? 29.177 15.955 -1.726 1.00 68.69 91 LEU A N 1
ATOM 609 C CA . LEU A 1 112 ? 29.125 17.394 -1.967 1.00 56.55 91 LEU A CA 1
ATOM 610 C C . LEU A 1 112 ? 27.697 17.928 -1.885 1.00 42.30 91 LEU A C 1
ATOM 611 O O . LEU A 1 112 ? 26.743 17.172 -2.062 1.00 41.03 91 LEU A O 1
ATOM 616 N N . PRO A 1 113 ? 27.545 19.237 -1.618 1.00 43.20 92 PRO A N 1
ATOM 617 C CA . PRO A 1 113 ? 26.227 19.873 -1.714 1.00 39.50 92 PRO A CA 1
ATOM 618 C C . PRO A 1 113 ? 25.737 19.873 -3.158 1.00 40.92 92 PRO A C 1
ATOM 619 O O . PRO A 1 113 ? 26.569 19.911 -4.062 1.00 41.15 92 PRO A O 1
ATOM 623 N N . ALA A 1 114 ? 24.427 19.835 -3.371 1.00 31.85 93 ALA A N 1
ATOM 624 C CA . ALA A 1 114 ? 23.882 19.851 -4.727 1.00 33.45 93 ALA A CA 1
ATOM 625 C C . ALA A 1 114 ? 22.707 20.811 -4.843 1.00 36.06 93 ALA A C 1
ATOM 626 O O . ALA A 1 114 ? 21.965 21.043 -3.882 1.00 35.00 93 ALA A O 1
ATOM 628 N N . THR A 1 115 ? 22.548 21.370 -6.032 1.00 30.27 94 THR A N 1
ATOM 629 C CA . THR A 1 115 ? 21.464 22.295 -6.311 1.00 33.37 94 THR A CA 1
ATOM 630 C C 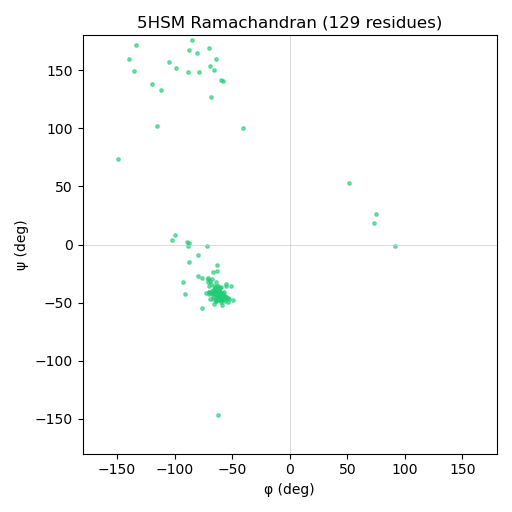. THR A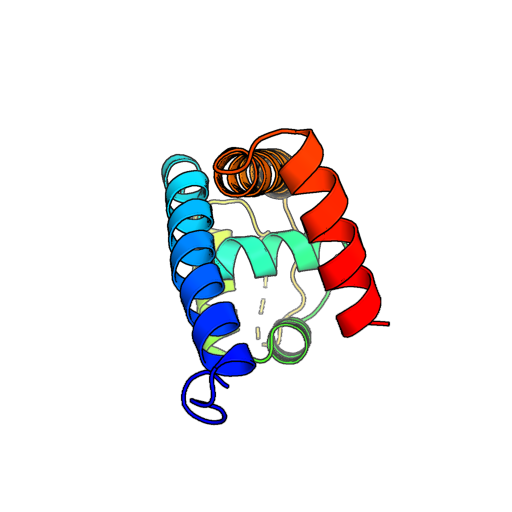 1 115 ? 20.892 22.040 -7.688 1.00 32.84 94 THR A C 1
ATOM 631 O O . THR A 1 115 ? 21.554 21.458 -8.551 1.00 32.91 94 THR A O 1
ATOM 635 N N . LEU A 1 116 ? 19.667 22.498 -7.895 1.00 26.38 95 LEU A N 1
ATOM 636 C CA . LEU A 1 116 ? 19.055 22.418 -9.209 1.00 25.91 95 LEU A CA 1
ATOM 637 C C . LEU A 1 116 ? 19.390 23.651 -10.040 1.00 27.53 95 LEU A C 1
ATOM 638 O O . LEU A 1 116 ? 19.542 24.761 -9.507 1.00 34.30 95 LEU A O 1
ATOM 643 N N . THR A 1 117 ? 19.473 23.441 -11.350 1.00 30.87 96 THR A N 1
ATOM 644 C CA . THR A 1 117 ? 19.575 24.515 -12.336 1.00 28.93 96 THR A CA 1
ATOM 645 C C . THR A 1 117 ? 18.173 25.007 -12.662 1.00 33.37 96 THR A C 1
ATOM 646 O O . THR A 1 117 ? 17.191 24.423 -12.195 1.00 32.41 96 THR A O 1
ATOM 650 N N . ALA A 1 118 ? 18.063 26.047 -13.488 1.00 34.86 97 ALA A N 1
ATOM 651 C CA . ALA A 1 118 ? 16.750 26.465 -13.980 1.00 36.04 97 ALA A CA 1
ATOM 652 C C . ALA A 1 118 ? 16.025 25.293 -14.671 1.00 34.23 97 ALA A C 1
ATOM 653 O O . ALA A 1 118 ? 14.832 25.041 -14.435 1.00 36.56 97 ALA A O 1
ATOM 655 N N . ARG A 1 119 ? 16.762 24.568 -15.507 1.00 29.25 98 ARG A N 1
ATOM 656 C CA . ARG A 1 119 ? 16.213 23.401 -16.197 1.00 29.92 98 ARG A CA 1
ATOM 657 C C . ARG A 1 119 ? 15.761 22.339 -15.204 1.00 28.99 98 ARG A C 1
ATOM 658 O O . ARG A 1 119 ? 14.713 21.706 -15.377 1.00 30.48 98 ARG A O 1
ATOM 666 N N . GLY A 1 120 ? 16.558 22.142 -14.161 1.00 30.42 99 GLY A N 1
ATOM 667 C CA . GLY A 1 120 ? 16.205 21.214 -13.104 1.00 33.55 99 GLY A CA 1
ATOM 668 C C . GLY A 1 120 ? 14.938 21.568 -12.346 1.00 34.51 99 GLY A C 1
ATOM 669 O O . GLY A 1 120 ? 14.147 20.680 -12.006 1.00 30.45 99 GLY A O 1
ATOM 670 N N . ARG A 1 121 ? 14.743 22.852 -12.060 1.00 31.98 100 ARG A N 1
ATOM 671 C CA . ARG A 1 121 ? 13.564 23.275 -11.306 1.00 31.35 100 ARG A CA 1
ATOM 672 C C . ARG A 1 121 ? 12.328 23.096 -12.191 1.00 30.22 100 ARG A C 1
ATOM 673 O O . ARG A 1 121 ? 11.263 22.630 -11.737 1.00 36.17 100 ARG A O 1
ATOM 681 N N . ALA A 1 122 ? 12.484 23.441 -13.471 1.00 31.67 101 ALA A N 1
ATOM 682 C CA . ALA A 1 122 ? 11.375 23.298 -14.404 1.00 31.98 101 ALA A CA 1
ATOM 683 C C . ALA A 1 122 ? 10.989 21.826 -14.520 1.00 32.79 101 ALA A C 1
ATOM 684 O O . ALA A 1 122 ? 9.795 21.467 -14.489 1.00 35.93 101 ALA A O 1
ATOM 686 N N . LEU A 1 123 ? 12.012 20.984 -14.642 1.00 28.41 102 LEU A N 1
ATOM 687 C CA . LEU A 1 123 ? 11.823 19.534 -14.785 1.00 32.99 102 LEU A CA 1
ATOM 688 C C . LEU A 1 123 ? 11.179 18.953 -13.553 1.00 30.95 102 LEU A C 1
ATOM 689 O O . LEU A 1 123 ? 10.343 18.059 -13.649 1.00 30.01 102 LEU A O 1
ATOM 694 N N . ALA A 1 124 ? 11.577 19.449 -12.383 1.00 33.19 103 ALA A N 1
ATOM 695 C CA . ALA A 1 124 ? 11.045 18.926 -11.136 1.00 28.63 103 ALA A CA 1
ATOM 696 C C . ALA A 1 124 ? 9.547 19.170 -11.117 1.00 41.97 103 ALA A C 1
ATOM 697 O O . ALA A 1 124 ? 8.761 18.285 -10.725 1.00 29.40 103 ALA A O 1
ATOM 699 N N . LYS A 1 125 ? 9.138 20.358 -11.572 1.00 32.24 104 LYS A N 1
ATOM 700 C CA . LYS A 1 125 ? 7.704 20.633 -11.523 1.00 33.75 104 LYS A CA 1
ATOM 701 C C . LYS A 1 125 ? 6.925 19.841 -12.585 1.00 27.79 104 LYS A C 1
ATOM 702 O O . LYS A 1 125 ? 5.860 19.278 -12.275 1.00 32.18 104 LYS A O 1
ATOM 708 N N . ARG A 1 126 ? 7.456 19.752 -13.808 1.00 28.67 105 ARG A N 1
ATOM 709 C CA . ARG A 1 126 ? 6.791 18.953 -14.835 1.00 32.18 105 ARG A CA 1
ATOM 710 C C . ARG A 1 126 ? 6.648 17.486 -14.398 1.00 28.99 105 ARG A C 1
ATOM 711 O O . ARG A 1 126 ? 5.602 16.848 -14.603 1.00 31.79 105 ARG A O 1
ATOM 719 N N . ALA A 1 127 ? 7.705 16.967 -13.783 1.00 33.68 106 ALA A N 1
ATOM 720 C CA . ALA A 1 127 ? 7.736 15.574 -13.344 1.00 28.85 106 ALA A CA 1
ATOM 721 C C . ALA A 1 127 ? 6.735 15.328 -12.220 1.00 27.53 106 ALA A C 1
ATOM 722 O O . ALA A 1 127 ? 6.038 14.299 -12.195 1.00 24.54 106 ALA A O 1
ATOM 724 N N . GLU A 1 128 ? 6.656 16.259 -11.270 1.00 27.47 107 GLU A N 1
ATOM 725 C CA . GLU A 1 128 ? 5.674 16.092 -10.205 1.00 33.11 107 GLU A CA 1
ATOM 726 C C . GLU A 1 128 ? 4.281 16.015 -10.829 1.00 24.62 107 GLU A C 1
ATOM 727 O O . GLU A 1 128 ? 3.457 15.179 -10.435 1.00 30.35 107 GLU A O 1
ATOM 733 N N . ALA A 1 129 ? 4.034 16.865 -11.822 1.00 26.75 108 ALA A N 1
ATOM 734 C CA . ALA A 1 129 ? 2.744 16.825 -12.503 1.00 29.03 108 ALA A CA 1
ATOM 735 C C . ALA A 1 129 ? 2.445 15.464 -13.160 1.00 28.58 108 ALA A C 1
ATOM 736 O O . ALA A 1 129 ? 1.337 14.912 -12.993 1.00 25.38 108 ALA A O 1
ATOM 738 N N . VAL A 1 130 ? 3.406 14.907 -13.900 1.00 25.11 109 VAL A N 1
ATOM 739 C CA . VAL A 1 130 ? 3.115 13.611 -14.539 1.00 25.07 109 VAL A CA 1
ATOM 740 C C . VAL A 1 130 ? 2.951 12.484 -13.499 1.00 21.53 109 VAL A C 1
ATOM 741 O O . VAL A 1 130 ? 2.199 11.537 -13.724 1.00 22.93 109 VAL A O 1
ATOM 745 N N . VAL A 1 131 ? 3.631 12.590 -12.358 1.00 22.47 110 VAL A N 1
ATOM 746 C CA . VAL A 1 131 ? 3.453 11.580 -11.307 1.00 20.99 110 VAL A CA 1
ATOM 747 C C . VAL A 1 131 ? 2.046 11.670 -10.684 1.00 24.10 110 VAL A C 1
ATOM 748 O O . VAL A 1 131 ? 1.390 10.646 -10.455 1.00 20.99 110 VAL A O 1
ATOM 752 N N . ARG A 1 132 ? 1.564 12.889 -10.434 1.00 27.57 111 ARG A N 1
ATOM 753 C CA . ARG A 1 132 ? 0.195 13.040 -9.926 1.00 29.58 111 ARG A CA 1
ATOM 754 C C . ARG A 1 132 ? -0.825 12.466 -10.916 1.00 24.97 111 ARG A C 1
ATOM 755 O O . ARG A 1 132 ? -1.831 11.841 -10.516 1.00 25.52 111 ARG A O 1
ATOM 763 N N . ALA A 1 133 ? -0.553 12.666 -12.210 1.00 22.36 112 ALA A N 1
ATOM 764 C CA . ALA A 1 133 ? -1.441 12.123 -13.229 1.00 22.55 112 ALA A CA 1
ATOM 765 C C . ALA A 1 133 ? -1.404 10.585 -13.218 1.00 24.20 112 ALA A C 1
ATOM 766 O O . ALA A 1 133 ? -2.452 9.938 -13.351 1.00 24.30 112 ALA A O 1
ATOM 768 N N . ALA A 1 134 ? -0.215 10.005 -13.063 1.00 23.07 113 ALA A N 1
ATOM 769 C CA . ALA A 1 134 ? -0.094 8.526 -12.962 1.00 21.79 113 ALA A CA 1
ATOM 770 C C . ALA A 1 134 ? -0.920 7.972 -11.811 1.00 20.40 113 ALA A C 1
ATOM 771 O O . ALA A 1 134 ? -1.621 6.940 -11.931 1.00 23.13 113 ALA A O 1
ATOM 773 N N . ASP A 1 135 ? -0.824 8.662 -10.677 1.00 20.57 114 ASP A N 1
ATOM 774 C CA . ASP A 1 135 ? -1.588 8.288 -9.490 1.00 19.90 114 ASP A CA 1
ATOM 775 C C . ASP A 1 135 ? -3.080 8.246 -9.791 1.00 23.14 114 ASP A C 1
ATOM 776 O O . ASP A 1 135 ? -3.788 7.271 -9.453 1.00 22.04 114 ASP A O 1
ATOM 781 N N . ALA A 1 136 ? -3.559 9.310 -10.434 1.00 23.08 115 ALA A N 1
ATOM 782 C CA . ALA A 1 136 ? -4.971 9.379 -10.799 1.00 22.77 115 ALA A CA 1
ATOM 783 C C . ALA A 1 136 ? -5.373 8.266 -11.766 1.00 25.68 115 ALA A C 1
ATOM 784 O O . ALA A 1 136 ? -6.489 7.741 -11.692 1.00 24.01 115 ALA A O 1
ATOM 786 N N . ARG A 1 137 ? -4.481 7.924 -12.693 1.00 25.01 116 ARG A N 1
ATOM 787 C CA . ARG A 1 137 ? -4.780 6.858 -13.648 1.00 27.90 116 ARG A CA 1
ATOM 788 C C . ARG A 1 137 ? -4.983 5.523 -12.949 1.00 26.24 116 ARG A C 1
ATOM 789 O O . ARG A 1 137 ? -5.855 4.737 -13.342 1.00 25.80 116 ARG A O 1
ATOM 797 N N . VAL A 1 138 ? -4.172 5.245 -11.935 1.00 22.35 117 VAL A N 1
ATOM 798 C CA . VAL A 1 138 ? -4.398 3.993 -11.193 1.00 22.89 117 VAL A CA 1
ATOM 799 C C . VAL A 1 138 ? -5.692 4.035 -10.377 1.00 22.39 117 VAL A C 1
ATOM 800 O O . VAL A 1 138 ? -6.508 3.098 -10.426 1.00 24.46 117 VAL A O 1
ATOM 804 N N . LEU A 1 139 ? -5.904 5.130 -9.651 1.00 21.75 118 LEU A N 1
ATOM 805 C CA . LEU A 1 139 ? -7.152 5.286 -8.900 1.00 22.41 118 LEU A CA 1
ATOM 806 C C . LEU A 1 139 ? -8.413 5.154 -9.772 1.00 25.71 118 LEU A C 1
ATOM 807 O O . LEU A 1 139 ? -9.426 4.633 -9.323 1.00 25.66 118 LEU A O 1
ATOM 812 N N . ALA A 1 140 ? -8.355 5.626 -11.014 1.00 23.00 119 ALA A N 1
ATOM 813 C CA . ALA A 1 140 ? -9.542 5.649 -11.871 1.00 26.12 119 ALA A CA 1
ATOM 814 C C . ALA A 1 140 ? -9.983 4.260 -12.356 1.00 33.42 119 ALA A C 1
ATOM 815 O O . ALA A 1 140 ? -10.987 4.138 -13.061 1.00 33.78 119 ALA A O 1
ATOM 817 N N . ARG A 1 141 ? -9.239 3.225 -11.978 1.00 26.98 120 ARG A N 1
ATOM 818 C CA . ARG A 1 141 ? -9.674 1.844 -12.185 1.00 35.50 120 ARG A CA 1
ATOM 819 C C . ARG A 1 141 ? -10.940 1.572 -11.381 1.00 46.37 120 ARG A C 1
ATOM 820 O O . ARG A 1 141 ? -11.697 0.660 -11.684 1.00 43.66 120 ARG A O 1
ATOM 828 N N . LEU A 1 142 ? -11.150 2.360 -10.333 1.00 30.03 121 LEU A N 1
ATOM 829 C CA . LEU A 1 142 ? -12.354 2.260 -9.527 1.00 26.71 121 LEU A CA 1
ATOM 830 C C . LEU A 1 142 ? -13.357 3.329 -9.942 1.00 30.96 121 LEU A C 1
ATOM 831 O O . LEU A 1 142 ? -12.971 4.405 -10.398 1.00 32.74 121 LEU A O 1
ATOM 836 N N . THR A 1 143 ? -14.643 3.048 -9.761 1.00 36.67 122 THR A N 1
ATOM 837 C CA . THR A 1 143 ? -15.677 4.059 -9.978 1.00 33.90 122 THR A CA 1
ATOM 838 C C . THR A 1 143 ? -15.499 5.194 -8.969 1.00 42.08 122 THR A C 1
ATOM 839 O O . THR A 1 143 ? -14.862 5.001 -7.938 1.00 35.20 122 THR A O 1
ATOM 843 N N . ALA A 1 144 ? -16.058 6.369 -9.249 1.00 37.08 123 ALA A N 1
ATOM 844 C CA . ALA A 1 144 ? -15.938 7.505 -8.321 1.00 42.20 123 ALA A CA 1
ATOM 845 C C . ALA A 1 144 ? -16.397 7.199 -6.872 1.00 38.41 123 ALA A C 1
ATOM 846 O O . ALA A 1 144 ? -15.658 7.499 -5.912 1.00 42.97 123 ALA A O 1
ATOM 848 N N . PRO A 1 145 ? -17.601 6.603 -6.697 1.00 35.30 124 PRO A N 1
ATOM 849 C CA . PRO A 1 145 ? -17.990 6.260 -5.320 1.00 40.46 124 PRO A CA 1
ATOM 850 C C . PRO A 1 145 ? -17.030 5.266 -4.682 1.00 33.16 124 PRO A C 1
ATOM 851 O O . PRO A 1 145 ? -16.725 5.370 -3.481 1.00 38.91 124 PRO A O 1
ATOM 855 N N . GLN A 1 146 ? -16.571 4.302 -5.473 1.00 31.14 125 GLN A N 1
ATOM 856 C CA . GLN A 1 146 ? -15.608 3.327 -4.983 1.00 28.65 125 GLN A CA 1
ATOM 857 C C . GLN A 1 146 ? -14.318 4.018 -4.555 1.00 30.08 125 GLN A C 1
ATOM 858 O O . GLN A 1 146 ? -13.718 3.649 -3.552 1.00 24.70 125 GLN A O 1
ATOM 864 N N . GLN A 1 147 ? -13.883 5.009 -5.323 1.00 28.16 126 GLN A N 1
ATOM 865 C CA . GLN A 1 147 ? -12.685 5.775 -4.966 1.00 35.15 126 GLN A CA 1
ATOM 866 C C . GLN A 1 147 ? -12.847 6.490 -3.634 1.00 32.09 126 GLN A C 1
ATOM 867 O O . GLN A 1 147 ? -11.920 6.502 -2.814 1.00 31.34 126 GLN A O 1
ATOM 873 N N . ARG A 1 148 ? -14.011 7.097 -3.415 1.00 33.17 127 ARG A N 1
ATOM 874 C CA . ARG A 1 148 ? -14.223 7.792 -2.141 1.00 34.47 127 ARG A CA 1
ATOM 875 C C . ARG A 1 148 ? -14.201 6.786 -0.982 1.00 36.22 127 ARG A C 1
ATOM 876 O O . ARG A 1 148 ? -13.527 6.988 0.048 1.00 29.39 127 ARG A O 1
ATOM 884 N N . GLU A 1 149 ? -14.921 5.684 -1.164 1.00 29.76 128 GLU A N 1
ATOM 885 C CA . GLU A 1 149 ? -14.974 4.670 -0.124 1.00 30.05 128 GLU A CA 1
ATOM 886 C C . GLU A 1 149 ? -13.585 4.106 0.191 1.00 27.84 128 GLU A C 1
ATOM 887 O O . GLU A 1 149 ? -13.188 3.973 1.361 1.00 31.71 128 GLU A O 1
ATOM 893 N N . PHE A 1 150 ? -12.851 3.793 -0.869 1.00 26.76 129 PHE A N 1
ATOM 894 C CA . PHE A 1 150 ? -11.520 3.196 -0.780 1.00 24.69 129 PHE A CA 1
ATOM 895 C C . PHE A 1 150 ? -10.560 4.125 -0.055 1.00 30.77 129 PHE A C 1
ATOM 896 O O . PHE A 1 150 ? -9.799 3.696 0.807 1.00 28.40 129 PHE A O 1
ATOM 904 N N . LYS A 1 151 ? -10.601 5.409 -0.408 1.00 28.40 130 LYS A N 1
ATOM 905 C CA . LYS A 1 151 ? -9.729 6.364 0.257 1.00 23.45 130 LYS A CA 1
ATOM 906 C C . LYS A 1 151 ? -10.071 6.501 1.729 1.00 28.15 130 LYS A C 1
ATOM 907 O O . LYS A 1 151 ? -9.179 6.683 2.555 1.00 33.18 130 LYS A O 1
ATOM 913 N N . ARG A 1 152 ? -11.358 6.460 2.059 1.00 25.71 131 ARG A N 1
ATOM 914 C CA . ARG A 1 152 ? -11.730 6.543 3.471 1.00 30.37 131 ARG A CA 1
ATOM 915 C C . ARG A 1 152 ? -11.194 5.334 4.235 1.00 31.05 131 ARG A C 1
ATOM 916 O O . ARG A 1 152 ? -10.700 5.452 5.364 1.00 29.78 131 ARG A O 1
ATOM 924 N N . MET A 1 153 ? -11.274 4.161 3.620 1.00 31.01 132 MET A N 1
ATOM 925 C CA . MET A 1 153 ? -10.788 2.973 4.308 1.00 30.76 132 MET A CA 1
ATOM 926 C C . MET A 1 153 ? -9.265 2.944 4.446 1.00 29.14 132 MET A C 1
ATOM 927 O O . MET A 1 153 ? -8.744 2.602 5.519 1.00 26.86 132 MET A O 1
ATOM 932 N N . LEU A 1 154 ? -8.550 3.310 3.383 1.00 25.54 133 LEU A N 1
ATOM 933 C CA . LEU A 1 154 ? -7.103 3.519 3.479 1.00 26.21 133 LEU A CA 1
ATOM 934 C C . LEU A 1 154 ? -6.760 4.505 4.590 1.00 25.17 133 LEU A C 1
ATOM 935 O O . LEU A 1 154 ? -5.829 4.293 5.380 1.00 28.64 133 LEU A O 1
ATOM 940 N N . GLU A 1 155 ? -7.497 5.602 4.632 1.00 25.20 134 GLU A N 1
ATOM 941 C CA . GLU A 1 155 ? -7.226 6.621 5.639 1.00 33.42 134 GLU A CA 1
ATOM 942 C C . GLU A 1 155 ? -7.382 6.042 7.030 1.00 34.78 134 GLU A C 1
ATOM 943 O O . GLU A 1 155 ? -6.557 6.292 7.914 1.00 33.90 134 GLU A O 1
ATOM 949 N N . LYS A 1 156 ? -8.442 5.267 7.224 1.00 32.10 135 LYS A N 1
ATOM 950 C CA . LYS A 1 156 ? -8.695 4.682 8.532 1.00 37.04 135 LYS A CA 1
ATOM 951 C C . LYS A 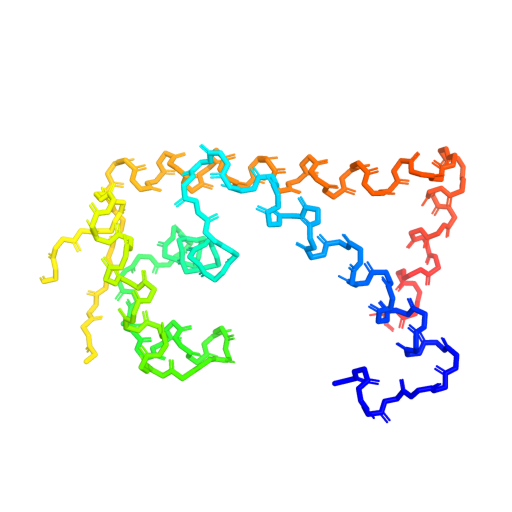1 156 ? -7.565 3.733 8.909 1.00 37.23 135 LYS A C 1
ATOM 952 O O . LYS A 1 156 ? -7.074 3.770 10.035 1.00 44.75 135 LYS A O 1
ATOM 958 N N . LEU A 1 157 ? -7.129 2.903 7.965 1.00 29.46 136 LEU A N 1
ATOM 959 C CA . LEU A 1 157 ? -6.087 1.928 8.274 1.00 29.51 136 LEU A CA 1
ATOM 960 C C . LEU A 1 157 ? -4.755 2.610 8.571 1.00 36.85 136 LEU A C 1
ATOM 961 O O . LEU A 1 157 ? -3.899 2.055 9.260 1.00 46.25 136 LEU A O 1
ATOM 966 N N . GLY A 1 158 ? -4.589 3.821 8.060 1.00 31.35 137 GLY A N 1
ATOM 967 C CA . GLY A 1 158 ? -3.313 4.507 8.146 1.00 28.16 137 GLY A CA 1
ATOM 968 C C . GLY A 1 158 ? -3.263 5.575 9.214 1.00 37.60 137 GLY A C 1
ATOM 969 O O . GLY A 1 158 ? -2.260 6.274 9.346 1.00 39.49 137 GLY A O 1
ATOM 970 N N . SER A 1 159 ? -4.348 5.696 9.971 1.00 37.06 138 SER A N 1
ATOM 971 C CA . SER A 1 159 ? -4.493 6.778 10.941 1.00 49.57 138 SER A CA 1
ATOM 972 C C . SER A 1 159 ? -4.184 6.280 12.339 1.00 58.08 138 SER A C 1
ATOM 973 O O . SER A 1 159 ? -4.365 5.098 12.623 1.00 54.61 138 SER A O 1
#

Radius of gyration: 16.97 Å; Cα contacts (8 Å, |Δi|>4): 133; chains: 1; bounding box: 48×39×33 Å

Secondary structure (DSSP, 8-state):
-TTT--SHHHHHHHHHHHHHHHHHHHHHGGGT--HHHHHHHHHHHHSTT-BHHHHHHHTTS-HHHHHHHHHHHHHTTSB-----B--B-HHHHHHHHHHHHHHHHHHHHHHTTS-HHHHHHHHHHHHHHT-

Nearest PDB structures (foldseek):
  5hsm-assembly1_A-2  TM=1.003E+00  e=3.154E-22  Mycobacterium tuberculosis H37Rv
  5hso-assembly1_C  TM=8.912E-01  e=1.927E-17  Mycobacterium tuberculosis H37Rv
  1lnw-assembly3_F  TM=8.671E-01  e=2.890E-06  Pseudomonas aeruginosa
  5aiq-assembly2_B  TM=7.230E-01  e=6.050E-06  Neisseria meningitidis serogroup B
  5zyr-assembly1_B  TM=7.433E-01  e=4.338E-05  Acinetobacter baumannii

Solvent-accessible surface area: 8731 Å² total; per-residue (Å²): 180,28,184,78,51,118,53,102,98,13,95,106,91,120,128,77,35,51,45,58,127,68,49,13,36,69,15,0,72,113,50,59,9,69,36,68,13,12,59,0,0,61,30,1,38,123,41,100,35,31,17,3,25,61,0,1,174,122,36,105,63,74,68,126,38,4,69,69,16,12,132,107,2,22,93,53,29,0,3,34,175,107,97,107,90,11,57,16,40,70,163,0,134,42,34,0,134,159,0,24,59,36,27,165,45,0,66,57,119,22,39,68,173,61,77,58,77,89,41,136,89,72,109,144,98,77,126,158,122,71,123

Organism: Mycobacterium tuberculosis (strain ATCC 25618 / H37Rv) (NCBI:txid83332)

InterPro domains:
  IPR000835 MarR-type HTH domain [PF01047] (33-90)
  IPR000835 MarR-type HTH domain [PR00598] (50-66)
  IPR000835 MarR-type HTH domain [PR00598] (67-82)
  IPR000835 MarR-type HTH domain [PR00598] (86-102)
  IPR000835 MarR-type HTH domain [PR00598] (116-136)
  IPR000835 MarR-type HTH domain [PS50995] (6-138)
  IPR000835 MarR-type HTH domain [SM00347] (26-126)
  IPR023187 Transcriptional regulator MarR-type, conserved site [PS01117] (64-99)
  IPR036388 Winged helix-like DNA-binding domain superfamily [G3DSA:1.10.10.10] (3-138)
  IPR036390 Winged helix DNA-binding domain superfamily [SSF46785] (6-136)
  IPR039422 Transcription regulators MarR/SlyA-like [PTHR33164] (12-136)

B-factor: mean 40.49, std 17.49, range [19.89, 120.18]

Sequence (131 aa):
MGLADDAPLGYLLYRVGAVLRPEVSAALSPLGLTLPEFVCLRMLSQSPGLSSAELARHASVTPQAMNTVLRKLEDAGAVARPSLPATLTARGRALAKRAEAVVRAADARVLARLTAPQQREFKRMLEKLGS